Protein AF-A0A438HH65-F1 (afdb_monomer_lite)

Secondary structure (DSSP, 8-state):
-PPP--HHIIIIISHHHHHHHHHHHHHTT------SSHHHHHHS---TT-SSHHHHHHHHHHHHHHHHHHHHHHHHHHHT-----HHHHHHHHHHHHHHHHHTSGGGTT--HHHHHH-HHHHHH-----

Structure (mmCIF, N/CA/C/O backbone):
data_AF-A0A438HH65-F1
#
_entry.id   AF-A0A438HH65-F1
#
loop_
_atom_site.group_PDB
_atom_site.id
_atom_site.type_symbol
_atom_site.label_atom_id
_atom_site.label_alt_id
_atom_site.label_comp_id
_atom_site.label_asym_id
_atom_site.label_entity_id
_atom_site.label_seq_id
_atom_site.pdbx_PDB_ins_code
_atom_site.Cartn_x
_atom_site.Cartn_y
_atom_site.Cartn_z
_atom_site.occupancy
_atom_site.B_iso_or_equiv
_atom_site.auth_seq_id
_atom_site.auth_comp_id
_atom_site.auth_asym_id
_atom_site.auth_atom_id
_atom_site.pdbx_PDB_model_num
ATOM 1 N N . MET A 1 1 ? -20.756 -13.874 22.855 1.00 38.16 1 MET A N 1
ATOM 2 C CA . MET A 1 1 ? -19.358 -13.941 22.374 1.00 38.16 1 MET A CA 1
ATOM 3 C C . MET A 1 1 ? -19.211 -12.900 21.279 1.00 38.16 1 MET A C 1
ATOM 5 O O . MET A 1 1 ? -19.951 -12.980 20.308 1.00 38.16 1 MET A O 1
ATOM 9 N N . LYS A 1 2 ? -18.360 -11.878 21.451 1.00 47.00 2 LYS A N 1
ATOM 10 C CA . LYS A 1 2 ? -18.028 -10.975 20.337 1.00 47.00 2 LYS A CA 1
ATOM 11 C C . LYS A 1 2 ? -17.388 -11.853 19.259 1.00 47.00 2 LYS A C 1
ATOM 13 O O . LYS A 1 2 ? -16.452 -12.578 19.588 1.00 47.00 2 LYS A O 1
ATOM 18 N N . GLN A 1 3 ? -17.942 -11.884 18.047 1.00 55.44 3 GLN A N 1
ATOM 19 C CA . GLN A 1 3 ? -17.317 -12.605 16.937 1.00 55.44 3 GLN A CA 1
ATOM 20 C C . GLN A 1 3 ? -15.872 -12.113 16.834 1.00 55.44 3 GLN A C 1
ATOM 22 O O . GLN A 1 3 ? -15.637 -10.907 16.764 1.00 55.44 3 GLN A O 1
ATOM 27 N N . GLY A 1 4 ? -14.920 -13.038 16.955 1.00 62.72 4 GLY A N 1
ATOM 28 C CA . GLY A 1 4 ? -13.506 -12.710 16.869 1.00 62.72 4 GLY A CA 1
ATOM 29 C C . GLY A 1 4 ? -13.231 -12.092 15.507 1.00 62.72 4 GLY A C 1
ATOM 30 O O . GLY A 1 4 ? -13.592 -12.666 14.482 1.00 62.72 4 GLY A O 1
ATOM 31 N N . GLU A 1 5 ? -12.630 -10.910 15.503 1.00 79.38 5 GLU A N 1
ATOM 32 C CA . GLU A 1 5 ? -12.118 -10.287 14.290 1.00 79.38 5 GLU A CA 1
ATOM 33 C C . GLU A 1 5 ? -11.090 -11.241 13.660 1.00 79.38 5 GLU A C 1
ATOM 35 O O . GLU A 1 5 ? -10.062 -11.540 14.267 1.00 79.38 5 GLU A O 1
ATOM 40 N N . SER A 1 6 ? -11.392 -11.793 12.481 1.00 91.12 6 SER A N 1
ATOM 41 C CA . SER A 1 6 ? -10.460 -12.670 11.768 1.00 91.12 6 SER A CA 1
ATOM 42 C C . SER A 1 6 ? -9.389 -11.846 11.054 1.00 91.12 6 SER A C 1
ATOM 44 O O . SER A 1 6 ? -9.611 -10.680 10.725 1.00 91.12 6 SER A O 1
ATOM 46 N N . ALA A 1 7 ? -8.237 -12.458 10.758 1.00 92.12 7 ALA A N 1
ATOM 47 C CA . ALA A 1 7 ? -7.190 -11.810 9.965 1.00 92.12 7 ALA A CA 1
ATOM 48 C C . ALA A 1 7 ? -7.721 -11.347 8.595 1.00 92.12 7 ALA A C 1
ATOM 50 O O . ALA A 1 7 ? -7.429 -10.233 8.168 1.00 92.12 7 ALA A O 1
ATOM 51 N N . ASP A 1 8 ? -8.559 -12.160 7.947 1.00 94.62 8 ASP A N 1
ATOM 52 C CA . ASP A 1 8 ? -9.190 -11.804 6.673 1.00 94.62 8 ASP A CA 1
ATOM 53 C C . ASP A 1 8 ? -10.111 -10.590 6.821 1.00 94.62 8 ASP A C 1
ATOM 55 O O . ASP A 1 8 ? -10.085 -9.682 5.992 1.00 94.62 8 ASP A O 1
ATOM 59 N N . HIS A 1 9 ? -10.906 -10.522 7.894 1.00 92.50 9 HIS A N 1
ATOM 60 C CA . HIS A 1 9 ? -11.729 -9.343 8.133 1.00 92.50 9 HIS A CA 1
ATOM 61 C C . HIS A 1 9 ? -10.864 -8.106 8.379 1.00 92.50 9 HIS A C 1
ATOM 63 O O . HIS A 1 9 ? -11.035 -7.100 7.701 1.00 92.50 9 HIS A O 1
ATOM 69 N N . LEU A 1 10 ? -9.896 -8.188 9.290 1.00 93.19 10 LEU A N 1
ATOM 70 C CA . LEU A 1 10 ? -9.053 -7.054 9.661 1.00 93.19 10 LEU A CA 1
ATOM 71 C C . LEU A 1 10 ? -8.271 -6.487 8.468 1.00 93.19 10 LEU A C 1
ATOM 73 O O . LEU A 1 10 ? -8.259 -5.275 8.255 1.00 93.19 10 LE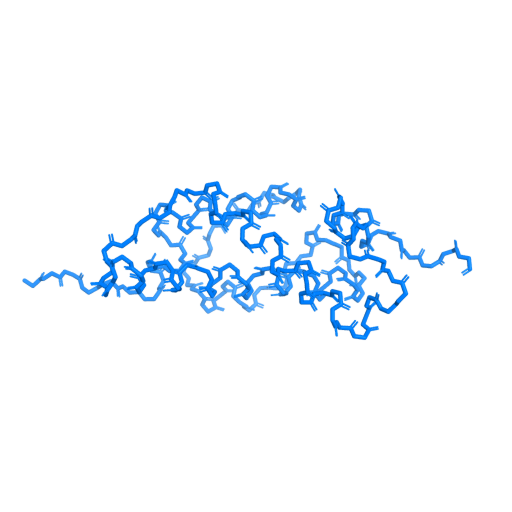U A O 1
ATOM 77 N N . PHE A 1 11 ? -7.610 -7.354 7.700 1.00 95.25 11 PHE A N 1
ATOM 78 C CA . PHE A 1 11 ? -6.665 -6.932 6.666 1.00 95.25 11 PHE A CA 1
ATOM 79 C C . PHE A 1 11 ? -7.272 -6.778 5.278 1.00 95.25 11 PHE A C 1
ATOM 81 O O . PHE A 1 11 ? -6.620 -6.177 4.426 1.00 95.25 11 PHE A O 1
ATOM 88 N N . LEU A 1 12 ? -8.471 -7.308 5.029 1.00 94.31 12 LEU A N 1
ATOM 89 C CA . LEU A 1 12 ? -9.046 -7.341 3.685 1.00 94.31 12 LEU A CA 1
ATOM 90 C C . LEU A 1 12 ? -10.484 -6.824 3.633 1.00 94.31 12 LEU A C 1
ATOM 92 O O . LEU A 1 12 ? -10.777 -5.957 2.814 1.00 94.31 12 LEU A O 1
ATOM 96 N N . HIS A 1 13 ? -11.363 -7.323 4.508 1.00 93.00 13 HIS A N 1
ATOM 97 C CA . HIS A 1 13 ? -12.810 -7.089 4.378 1.00 93.00 13 HIS A CA 1
ATOM 98 C C . HIS A 1 13 ? -13.367 -5.959 5.249 1.00 93.00 13 HIS A C 1
ATOM 100 O O . HIS A 1 13 ? -14.510 -5.548 5.048 1.00 93.00 13 HIS A O 1
ATOM 106 N N . CYS A 1 14 ? -12.612 -5.436 6.219 1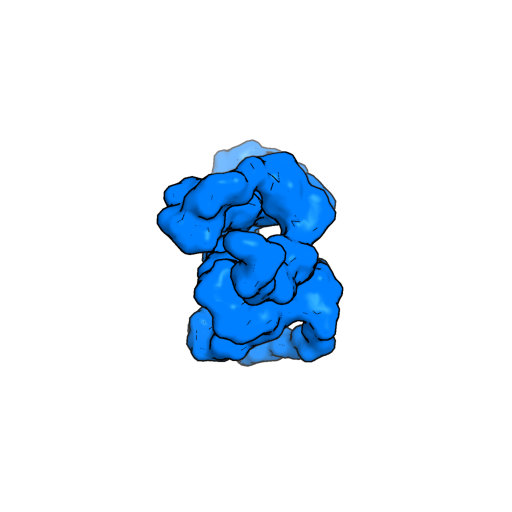.00 92.38 14 CYS A N 1
ATOM 107 C CA . CYS A 1 14 ? -13.061 -4.285 6.996 1.00 92.38 14 CYS A CA 1
ATOM 108 C C . CYS A 1 14 ? -13.121 -3.049 6.089 1.00 92.38 14 CYS A C 1
ATOM 110 O O . CYS A 1 14 ? -12.286 -2.879 5.201 1.00 92.38 14 CYS A O 1
ATOM 112 N N . SER A 1 15 ? -14.093 -2.162 6.316 1.00 93.00 15 SER A N 1
ATOM 113 C CA . SER A 1 15 ? -14.363 -1.019 5.426 1.00 93.00 15 SER A CA 1
ATOM 114 C C . SER A 1 15 ? -13.131 -0.147 5.167 1.00 93.00 15 SER A C 1
ATOM 116 O O . SER A 1 15 ? -12.899 0.292 4.042 1.00 93.00 15 SER A O 1
ATOM 118 N N . MET A 1 16 ? -12.307 0.059 6.196 1.00 93.56 16 MET A N 1
ATOM 119 C CA . MET A 1 16 ? -11.064 0.818 6.103 1.00 93.56 16 MET A CA 1
ATOM 120 C C . MET A 1 16 ? -10.012 0.106 5.244 1.00 93.56 16 MET A C 1
ATOM 122 O O . MET A 1 16 ? -9.460 0.724 4.337 1.00 93.56 16 MET A O 1
ATOM 126 N N . ALA A 1 17 ? -9.733 -1.176 5.501 1.00 95.62 17 ALA A N 1
ATOM 127 C CA . ALA A 1 17 ? -8.748 -1.931 4.727 1.00 95.62 17 ALA A CA 1
ATOM 128 C C . ALA A 1 17 ? -9.197 -2.092 3.271 1.00 95.62 17 ALA A C 1
ATOM 130 O O . ALA A 1 17 ? -8.413 -1.838 2.358 1.00 95.62 17 ALA A O 1
ATOM 131 N N . LEU A 1 18 ? -10.470 -2.427 3.056 1.00 96.06 18 LEU A N 1
ATOM 132 C CA . LEU A 1 18 ? -11.061 -2.584 1.732 1.00 96.06 18 LEU A CA 1
ATOM 133 C C . LEU A 1 18 ? -10.930 -1.298 0.902 1.00 96.06 18 LEU A C 1
ATOM 135 O O . LEU A 1 18 ? -10.490 -1.345 -0.246 1.00 96.06 18 LEU A O 1
ATOM 139 N N . GLY A 1 19 ? -11.232 -0.137 1.495 1.00 96.81 19 GLY A N 1
ATOM 140 C CA . GLY A 1 19 ? -11.069 1.160 0.834 1.00 96.81 19 GLY A CA 1
ATOM 141 C C . GLY A 1 19 ? -9.615 1.473 0.462 1.00 96.81 19 GLY A C 1
ATOM 142 O O . GLY A 1 19 ? -9.350 1.966 -0.635 1.00 96.81 19 GLY A O 1
ATOM 143 N N . LEU A 1 20 ? -8.658 1.143 1.337 1.00 97.75 20 LEU A N 1
ATOM 144 C CA . LEU A 1 20 ? -7.227 1.323 1.059 1.00 97.75 20 LEU A CA 1
ATOM 145 C C . LEU A 1 20 ? -6.745 0.404 -0.071 1.00 97.75 20 LEU A C 1
ATOM 147 O O . LEU A 1 20 ? -5.968 0.843 -0.921 1.00 97.75 20 LEU A O 1
ATOM 151 N N . TRP A 1 21 ? -7.222 -0.843 -0.115 1.00 97.44 21 TRP A N 1
ATOM 152 C CA . TRP A 1 21 ? -6.913 -1.763 -1.207 1.00 97.44 21 TRP A CA 1
ATOM 153 C C . TRP A 1 21 ? -7.477 -1.269 -2.535 1.00 97.44 21 TRP A C 1
ATOM 155 O O . TRP A 1 21 ? -6.725 -1.164 -3.501 1.00 97.44 21 TRP A O 1
ATOM 165 N N . HIS A 1 22 ? -8.755 -0.880 -2.583 1.00 96.88 22 HIS A N 1
ATOM 166 C CA . HIS A 1 22 ? -9.333 -0.300 -3.796 1.00 96.88 22 HIS A CA 1
ATOM 167 C C . HIS A 1 22 ? -8.533 0.908 -4.279 1.00 96.88 22 HIS A C 1
ATOM 169 O O . HIS A 1 22 ? -8.219 0.985 -5.464 1.00 96.88 22 HIS A O 1
ATOM 175 N N . ARG A 1 23 ? -8.125 1.803 -3.373 1.00 96.50 23 ARG A N 1
ATOM 176 C CA . ARG A 1 23 ? -7.296 2.961 -3.728 1.00 96.50 23 ARG A CA 1
ATOM 177 C C . ARG A 1 23 ? -5.937 2.552 -4.307 1.00 96.50 23 ARG A C 1
ATOM 179 O O . ARG A 1 23 ? -5.506 3.133 -5.302 1.00 96.50 23 ARG A O 1
ATOM 186 N N . LEU A 1 24 ? -5.288 1.528 -3.743 1.00 96.19 24 LEU A N 1
ATOM 187 C CA . LEU A 1 24 ? -4.032 0.988 -4.272 1.00 96.19 24 LEU A CA 1
ATOM 188 C C . LEU A 1 24 ? -4.185 0.438 -5.692 1.00 96.19 24 LEU A C 1
ATOM 190 O O . LEU A 1 24 ? -3.376 0.750 -6.564 1.00 96.19 24 LEU A O 1
ATOM 194 N N . PHE A 1 25 ? -5.214 -0.368 -5.937 1.00 95.19 25 PHE A N 1
ATOM 195 C CA . PHE A 1 25 ? -5.416 -0.970 -7.253 1.00 95.19 25 PHE A CA 1
ATOM 196 C C . PHE A 1 25 ? -5.952 0.020 -8.290 1.00 95.19 25 PHE A C 1
ATOM 198 O O . PHE A 1 25 ? -5.573 -0.078 -9.454 1.00 95.19 25 PHE A O 1
ATOM 205 N N . GLN A 1 26 ? -6.716 1.035 -7.877 1.00 94.56 26 GLN A N 1
ATOM 206 C CA . GLN A 1 26 ? -7.074 2.167 -8.736 1.00 94.56 26 GLN A CA 1
ATOM 207 C C . GLN A 1 26 ? -5.837 2.949 -9.186 1.00 94.56 26 GLN A C 1
ATOM 209 O O . GLN A 1 26 ? -5.711 3.256 -10.371 1.00 94.56 26 GLN A O 1
ATOM 214 N N . LEU A 1 27 ? -4.888 3.215 -8.277 1.00 93.12 27 LEU A N 1
ATOM 215 C CA . LEU A 1 27 ? -3.601 3.820 -8.640 1.00 93.12 27 LEU A CA 1
ATOM 216 C C . LEU A 1 27 ? -2.847 2.953 -9.660 1.00 93.12 27 LEU A C 1
ATOM 218 O O . LEU A 1 27 ? -2.230 3.470 -10.586 1.00 93.12 27 LEU A O 1
ATOM 222 N N . ALA A 1 28 ? -2.938 1.633 -9.515 1.00 91.56 28 ALA A N 1
ATOM 223 C CA . ALA A 1 28 ? -2.351 0.670 -10.436 1.00 91.56 28 ALA A CA 1
ATOM 224 C C . ALA A 1 28 ? -3.186 0.439 -11.718 1.00 91.56 28 ALA A C 1
ATOM 226 O O . ALA A 1 28 ? -2.846 -0.434 -12.513 1.00 91.56 28 ALA A O 1
ATOM 227 N N . LYS A 1 29 ? -4.275 1.199 -11.925 1.00 91.50 29 LYS A N 1
ATOM 228 C CA . LYS A 1 29 ? -5.219 1.068 -13.053 1.00 91.50 29 LYS A CA 1
ATOM 229 C C . LYS A 1 29 ? -5.772 -0.355 -13.225 1.00 91.50 29 LYS A C 1
ATOM 231 O O . LYS A 1 29 ? -5.928 -0.834 -14.346 1.00 91.50 29 LYS A O 1
ATOM 236 N N . MET A 1 30 ? -6.048 -1.034 -12.114 1.00 91.88 30 MET A N 1
ATOM 237 C CA . MET A 1 30 ? -6.605 -2.385 -12.084 1.00 91.88 30 MET A CA 1
ATOM 238 C C . MET A 1 30 ? -8.009 -2.397 -11.482 1.00 91.88 30 MET A C 1
ATOM 240 O O . MET A 1 30 ? -8.221 -1.891 -10.378 1.00 91.88 30 MET A O 1
ATOM 244 N N . ASP A 1 31 ? -8.929 -3.088 -12.154 1.00 91.12 31 ASP A N 1
ATOM 245 C CA . ASP A 1 31 ? -10.210 -3.479 -11.572 1.00 91.12 31 ASP A CA 1
ATOM 246 C C . ASP A 1 31 ? -9.976 -4.626 -10.587 1.00 91.12 31 ASP A C 1
ATOM 248 O O . ASP A 1 31 ? -9.805 -5.788 -10.963 1.00 91.12 31 ASP A O 1
ATOM 252 N N . TRP A 1 32 ? -9.885 -4.281 -9.305 1.00 94.88 32 TRP A N 1
ATOM 253 C CA . TRP A 1 32 ? -9.595 -5.239 -8.247 1.00 94.88 32 TRP A CA 1
ATOM 254 C C . TRP A 1 32 ? -10.852 -5.679 -7.507 1.00 94.88 32 TRP A C 1
ATOM 256 O O . TRP A 1 32 ? -11.669 -4.860 -7.079 1.00 94.88 32 TRP A O 1
ATOM 266 N N . VAL A 1 33 ? -10.950 -6.993 -7.311 1.00 93.62 33 VAL A N 1
ATOM 267 C CA . VAL A 1 33 ? -11.973 -7.654 -6.505 1.00 93.62 33 VAL A CA 1
ATOM 268 C C . VAL A 1 33 ? -11.274 -8.323 -5.320 1.00 93.62 33 VAL A C 1
ATOM 270 O O . VAL A 1 33 ? -10.309 -9.061 -5.542 1.00 93.62 33 VAL A O 1
ATOM 273 N N . PRO A 1 34 ? -11.730 -8.097 -4.074 1.00 93.50 34 PRO A N 1
ATOM 274 C CA . PRO A 1 34 ? -11.121 -8.713 -2.904 1.00 93.50 34 PRO A CA 1
ATOM 275 C C . PRO A 1 34 ? -11.208 -10.244 -2.981 1.00 93.50 34 PRO A C 1
ATOM 277 O O . PRO A 1 34 ? -12.306 -10.785 -3.147 1.00 93.50 34 PRO A O 1
ATOM 280 N N . PRO A 1 35 ? -10.081 -10.968 -2.844 1.00 94.44 35 PRO A N 1
ATOM 281 C CA . PRO A 1 35 ? -10.110 -12.418 -2.718 1.00 94.44 35 PRO A CA 1
ATOM 282 C C . PRO A 1 35 ? -10.707 -12.835 -1.368 1.00 94.44 35 PRO A C 1
ATOM 284 O O . PRO A 1 35 ? -10.998 -12.013 -0.499 1.00 94.44 35 PRO A O 1
ATOM 287 N N . ARG A 1 36 ? -10.900 -14.141 -1.167 1.00 92.06 36 ARG A N 1
ATOM 288 C CA . ARG A 1 36 ? -11.528 -14.649 0.058 1.00 92.06 36 ARG A CA 1
ATOM 289 C C . ARG A 1 36 ? -10.651 -14.436 1.293 1.00 92.06 36 ARG A C 1
ATOM 291 O O . ARG A 1 36 ? -11.185 -14.062 2.337 1.00 92.06 36 ARG A O 1
ATOM 298 N N . SER A 1 37 ? -9.345 -14.673 1.171 1.00 94.81 37 SER A N 1
ATOM 299 C CA . SER A 1 37 ? -8.403 -14.603 2.288 1.00 94.81 37 SER A CA 1
ATOM 300 C C . SER A 1 37 ? -7.236 -13.650 2.034 1.00 94.81 37 SER A C 1
ATOM 302 O O . SER A 1 37 ? -6.844 -13.396 0.890 1.00 94.81 37 SER A O 1
ATOM 304 N N . ILE A 1 38 ? -6.621 -13.164 3.116 1.00 93.81 38 ILE A N 1
ATOM 305 C CA . ILE A 1 38 ? -5.376 -12.388 3.037 1.00 93.81 38 ILE A CA 1
ATOM 306 C C . ILE A 1 38 ? -4.209 -13.243 2.512 1.00 93.81 38 ILE A C 1
ATOM 308 O O . ILE A 1 38 ? -3.282 -12.725 1.895 1.00 93.81 38 ILE A O 1
ATOM 312 N N . SER A 1 39 ? -4.267 -14.564 2.700 1.00 93.44 39 SER A N 1
ATOM 313 C CA . SER A 1 39 ? -3.281 -15.493 2.140 1.00 93.44 39 SER A CA 1
ATOM 314 C C . SER A 1 39 ? -3.352 -15.536 0.612 1.00 93.44 39 SER A C 1
ATOM 316 O O . SER A 1 39 ? -2.321 -15.430 -0.057 1.00 93.44 39 SER A O 1
ATOM 318 N N . ASP A 1 40 ? -4.561 -15.633 0.051 1.00 94.75 40 ASP A N 1
ATOM 319 C CA . ASP A 1 40 ? -4.779 -15.566 -1.400 1.00 94.75 40 ASP A CA 1
ATOM 320 C C . ASP A 1 40 ? -4.315 -14.212 -1.937 1.00 94.75 40 ASP A C 1
ATOM 322 O O . ASP A 1 40 ? -3.599 -14.143 -2.935 1.00 94.75 40 ASP A O 1
ATOM 326 N N . MET A 1 41 ? -4.645 -13.137 -1.213 1.00 93.81 41 MET A N 1
ATOM 327 C CA . MET A 1 41 ? -4.214 -11.782 -1.543 1.00 93.81 41 MET A CA 1
ATOM 328 C C . MET A 1 41 ? -2.694 -11.669 -1.700 1.00 93.81 41 MET A C 1
ATOM 330 O O . MET A 1 41 ? -2.223 -11.029 -2.632 1.00 93.81 41 MET A O 1
ATOM 334 N N . MET A 1 42 ? -1.918 -12.302 -0.822 1.00 91.75 42 MET A N 1
ATOM 335 C CA . MET A 1 42 ? -0.453 -12.257 -0.888 1.00 91.75 42 MET A CA 1
ATOM 336 C C . MET A 1 42 ? 0.148 -13.226 -1.912 1.00 91.75 42 MET A C 1
ATOM 338 O O . MET A 1 42 ? 1.285 -13.032 -2.339 1.00 91.75 42 MET A O 1
ATOM 342 N N . SER A 1 43 ? -0.599 -14.258 -2.303 1.00 91.12 43 SER A N 1
ATOM 343 C CA . SER A 1 43 ? -0.144 -15.286 -3.245 1.00 91.12 43 SER A CA 1
ATOM 344 C C . SER A 1 43 ? -0.394 -14.899 -4.705 1.00 91.12 43 SER A C 1
ATOM 346 O O . SER A 1 43 ? 0.322 -15.350 -5.601 1.00 91.12 43 SER A O 1
ATOM 348 N N . ILE A 1 44 ? -1.401 -14.061 -4.964 1.00 91.75 44 ILE A N 1
ATOM 349 C CA . ILE A 1 44 ? -1.709 -13.578 -6.310 1.00 91.75 44 ILE A CA 1
ATOM 350 C C . ILE A 1 44 ? -0.606 -12.627 -6.784 1.00 91.75 44 ILE A C 1
ATOM 352 O O . ILE A 1 44 ? -0.287 -11.619 -6.153 1.00 91.75 44 ILE A O 1
ATOM 356 N N . ASN A 1 45 ? -0.051 -12.920 -7.959 1.00 88.69 45 ASN A N 1
ATOM 357 C CA . ASN A 1 45 ? 0.932 -12.058 -8.600 1.00 88.69 45 ASN A CA 1
ATOM 358 C C . ASN A 1 45 ? 0.242 -10.906 -9.346 1.00 88.69 45 ASN A C 1
ATOM 360 O O . ASN A 1 45 ? 0.031 -10.970 -10.561 1.00 88.69 45 ASN A O 1
ATOM 364 N N . TYR A 1 46 ? -0.128 -9.860 -8.610 1.00 89.50 46 TYR A N 1
ATOM 365 C CA . TYR A 1 46 ? -0.675 -8.638 -9.193 1.00 89.50 46 TYR A CA 1
ATOM 366 C C . TYR A 1 46 ? 0.382 -7.896 -10.018 1.00 89.50 46 TYR A C 1
ATOM 368 O O . TYR A 1 46 ? 1.509 -7.687 -9.576 1.00 89.50 46 TYR A O 1
ATOM 376 N N . LYS A 1 47 ? 0.003 -7.462 -11.221 1.00 85.44 47 LYS A N 1
ATOM 377 C CA . LYS A 1 47 ? 0.902 -6.821 -12.197 1.00 85.44 47 LYS A CA 1
ATOM 378 C C . LYS A 1 47 ? 0.501 -5.379 -12.509 1.00 85.44 47 LYS A C 1
ATOM 380 O O . LYS A 1 47 ? 0.730 -4.901 -13.616 1.00 85.44 47 LYS A O 1
ATOM 385 N N . GLY A 1 48 ? -0.105 -4.692 -11.543 1.00 86.31 48 GLY A N 1
ATOM 386 C CA . GLY A 1 48 ? -0.663 -3.351 -11.740 1.00 86.31 48 GLY A CA 1
ATOM 387 C C . GLY A 1 48 ? 0.381 -2.291 -12.079 1.00 86.31 48 GLY A C 1
ATOM 388 O O . GLY A 1 48 ? 0.139 -1.420 -12.904 1.00 86.31 48 GLY A O 1
ATOM 389 N N . PHE A 1 49 ? 1.596 -2.430 -11.547 1.00 89.50 49 PHE A N 1
ATOM 390 C CA . PHE A 1 49 ? 2.739 -1.589 -11.918 1.00 89.50 49 PHE A CA 1
ATOM 391 C C . PHE A 1 49 ? 3.608 -2.211 -13.029 1.00 89.50 49 PHE A C 1
ATOM 393 O O . PHE A 1 49 ? 4.775 -1.866 -13.184 1.00 89.50 49 PHE A O 1
ATOM 400 N N . GLY A 1 50 ? 3.062 -3.138 -13.819 1.00 88.44 50 GLY A N 1
ATOM 401 C CA . GLY A 1 50 ? 3.758 -3.788 -14.931 1.00 88.44 50 GLY A CA 1
ATOM 402 C C . GLY A 1 50 ? 4.630 -4.986 -14.534 1.00 88.44 50 GLY A C 1
ATOM 403 O O . GLY A 1 50 ? 4.715 -5.390 -13.377 1.00 88.44 50 GLY A O 1
ATOM 404 N N . ASN A 1 51 ? 5.280 -5.584 -15.538 1.00 89.12 51 ASN A N 1
ATOM 405 C CA . ASN A 1 51 ? 6.085 -6.809 -15.397 1.00 89.12 51 ASN A CA 1
ATOM 406 C C . ASN A 1 51 ? 7.574 -6.548 -15.107 1.00 89.12 51 ASN A C 1
ATOM 408 O O . ASN A 1 51 ? 8.353 -7.496 -14.996 1.00 89.12 51 ASN A O 1
ATOM 412 N N . SER A 1 52 ? 8.001 -5.283 -15.042 1.00 90.81 52 SER A N 1
ATOM 413 C CA . SER A 1 52 ? 9.398 -4.949 -14.768 1.00 90.81 52 SER A CA 1
ATOM 414 C C . SER A 1 52 ? 9.776 -5.358 -13.340 1.00 90.81 52 SER A C 1
ATOM 416 O O . SER A 1 52 ? 8.930 -5.399 -12.446 1.00 90.81 52 SER A O 1
ATOM 418 N N . LYS A 1 53 ? 11.067 -5.627 -13.086 1.00 90.50 53 LYS A N 1
ATOM 419 C CA . LYS A 1 53 ? 11.551 -5.924 -11.720 1.00 90.50 53 LYS A CA 1
ATOM 420 C C . LYS A 1 53 ? 11.151 -4.821 -10.731 1.00 90.50 53 LYS A C 1
ATOM 422 O O . LYS A 1 53 ? 10.788 -5.119 -9.599 1.00 90.50 53 LYS A O 1
ATOM 427 N N . ARG A 1 54 ? 11.181 -3.559 -11.180 1.00 91.19 54 ARG A N 1
ATOM 428 C CA . ARG A 1 54 ? 10.719 -2.387 -10.420 1.00 91.19 54 ARG A CA 1
ATOM 429 C C . ARG A 1 54 ? 9.226 -2.467 -10.111 1.00 91.19 54 ARG A C 1
ATOM 431 O O . ARG A 1 54 ? 8.867 -2.349 -8.946 1.00 91.19 54 ARG A O 1
ATOM 438 N N . GLY A 1 55 ? 8.393 -2.739 -11.117 1.00 91.94 55 GLY A N 1
ATOM 439 C CA . GLY A 1 55 ? 6.944 -2.889 -10.958 1.00 91.94 55 GLY A CA 1
ATOM 440 C C . GLY A 1 55 ? 6.560 -3.970 -9.955 1.00 91.94 55 GLY A C 1
ATOM 441 O O . GLY A 1 55 ? 5.788 -3.714 -9.033 1.00 91.94 55 GLY A O 1
ATOM 442 N N . VAL A 1 56 ? 7.171 -5.152 -10.071 1.00 90.81 56 VAL A N 1
ATOM 443 C CA . VAL A 1 56 ? 6.921 -6.276 -9.154 1.00 90.81 56 VAL A CA 1
ATOM 444 C C . VAL A 1 56 ? 7.318 -5.920 -7.718 1.00 90.81 56 VAL A C 1
ATOM 446 O O . VAL A 1 56 ? 6.535 -6.130 -6.792 1.00 90.81 56 VAL A O 1
ATOM 449 N N . VAL A 1 57 ? 8.505 -5.338 -7.520 1.00 91.38 57 VAL A N 1
ATOM 450 C CA . VAL A 1 57 ? 8.980 -4.943 -6.183 1.00 91.38 57 VAL A CA 1
ATOM 451 C C . VAL A 1 57 ? 8.119 -3.833 -5.585 1.00 91.38 57 VAL A C 1
ATOM 453 O O . VAL A 1 57 ? 7.826 -3.868 -4.390 1.00 91.38 57 VAL A O 1
ATOM 456 N N . LEU A 1 58 ? 7.686 -2.860 -6.389 1.00 93.31 58 LEU A N 1
ATOM 457 C CA . LEU A 1 58 ? 6.820 -1.782 -5.919 1.00 93.31 58 LEU A CA 1
ATOM 458 C C . LEU A 1 58 ? 5.443 -2.307 -5.508 1.00 93.31 58 LEU A C 1
ATOM 460 O O . LEU A 1 58 ? 4.983 -1.975 -4.417 1.00 93.31 58 LEU A O 1
ATOM 464 N N . GLN A 1 59 ? 4.831 -3.176 -6.320 1.00 93.38 59 GLN A N 1
ATOM 465 C CA . GLN A 1 59 ? 3.562 -3.826 -5.985 1.00 93.38 59 GLN A CA 1
ATOM 466 C C . GLN A 1 59 ? 3.666 -4.578 -4.652 1.00 93.38 59 GLN A C 1
ATOM 468 O O . GLN A 1 59 ? 2.851 -4.361 -3.757 1.00 93.38 59 GLN A O 1
ATOM 473 N N . GLN A 1 60 ? 4.688 -5.423 -4.489 1.00 91.94 60 GLN A N 1
ATOM 474 C CA . GLN A 1 60 ? 4.893 -6.194 -3.258 1.00 91.94 60 GLN A CA 1
ATOM 475 C C . GLN A 1 60 ? 5.108 -5.286 -2.043 1.00 91.94 60 GLN A C 1
ATOM 477 O O . GLN A 1 60 ? 4.484 -5.486 -0.997 1.00 91.94 60 GLN A O 1
ATOM 482 N N . ASN A 1 61 ? 5.949 -4.257 -2.184 1.00 92.56 61 ASN A N 1
ATOM 483 C CA . ASN A 1 61 ? 6.187 -3.287 -1.120 1.00 92.56 61 ASN A CA 1
ATOM 484 C C . ASN A 1 61 ? 4.908 -2.543 -0.736 1.00 92.56 61 ASN A C 1
ATOM 486 O O . ASN A 1 61 ? 4.658 -2.368 0.456 1.00 92.56 61 ASN A O 1
ATOM 490 N N . ALA A 1 62 ? 4.091 -2.135 -1.706 1.00 94.94 62 ALA A N 1
ATOM 491 C CA . ALA A 1 62 ? 2.823 -1.470 -1.446 1.00 94.94 62 ALA A CA 1
ATOM 492 C C . ALA A 1 62 ? 1.842 -2.381 -0.691 1.00 94.94 62 ALA A C 1
ATOM 494 O O . ALA A 1 62 ? 1.301 -1.962 0.333 1.00 94.94 62 ALA A O 1
ATOM 495 N N . CYS A 1 63 ? 1.682 -3.641 -1.116 1.00 94.94 63 CYS A N 1
ATOM 496 C CA . CYS A 1 63 ? 0.816 -4.612 -0.437 1.00 94.94 63 CYS A CA 1
ATOM 497 C C . CYS A 1 63 ? 1.256 -4.866 1.017 1.00 94.94 63 CYS A C 1
ATOM 499 O O . CYS A 1 63 ? 0.448 -4.760 1.939 1.00 94.94 63 CYS A O 1
ATOM 501 N N . ILE A 1 64 ? 2.548 -5.135 1.244 1.00 94.19 64 ILE A N 1
ATOM 502 C CA . ILE A 1 64 ? 3.097 -5.372 2.592 1.00 94.19 64 ILE A CA 1
ATOM 503 C C . ILE A 1 64 ? 2.956 -4.120 3.469 1.00 94.19 64 ILE A C 1
ATOM 505 O O . ILE A 1 64 ? 2.638 -4.214 4.657 1.00 94.19 64 ILE A O 1
ATOM 509 N N . THR A 1 65 ? 3.182 -2.939 2.892 1.00 96.69 65 THR A N 1
ATOM 510 C CA . THR A 1 65 ? 3.082 -1.666 3.615 1.00 96.69 65 THR A CA 1
ATOM 511 C C . THR A 1 65 ? 1.645 -1.377 4.030 1.00 96.69 65 THR A C 1
ATOM 513 O O . THR A 1 65 ? 1.424 -0.947 5.161 1.00 96.69 65 THR A O 1
ATOM 516 N N . LEU A 1 66 ? 0.666 -1.653 3.166 1.00 97.38 66 LEU A N 1
ATOM 517 C CA . LEU A 1 66 ? -0.751 -1.509 3.489 1.00 97.38 66 LEU A CA 1
ATOM 518 C C . LEU A 1 66 ? -1.137 -2.395 4.678 1.00 97.38 66 LEU A C 1
ATOM 520 O O . LEU A 1 66 ? -1.678 -1.881 5.657 1.00 97.38 66 LEU A O 1
ATOM 524 N N . ILE A 1 67 ? -0.777 -3.683 4.651 1.00 96.44 67 ILE A N 1
ATOM 525 C CA . ILE A 1 67 ? -1.033 -4.614 5.766 1.00 96.44 67 ILE A CA 1
ATOM 526 C C . ILE A 1 67 ? -0.408 -4.091 7.064 1.00 96.44 67 ILE A C 1
ATOM 528 O O . ILE A 1 67 ? -1.063 -4.049 8.107 1.00 96.44 67 ILE A O 1
ATOM 532 N N . TRP A 1 68 ? 0.847 -3.639 6.997 1.00 96.75 68 TRP A N 1
ATOM 533 C CA . TRP A 1 68 ? 1.548 -3.089 8.154 1.00 96.75 68 TRP A CA 1
ATOM 534 C C . TRP A 1 68 ? 0.871 -1.836 8.721 1.00 96.75 68 TRP A C 1
ATOM 536 O O . TRP A 1 68 ? 0.725 -1.710 9.938 1.00 96.75 68 TRP A O 1
ATOM 546 N N . VAL A 1 69 ? 0.443 -0.907 7.862 1.00 97.38 69 VAL A N 1
ATOM 547 C CA . VAL A 1 69 ? -0.232 0.326 8.289 1.00 97.38 69 VAL A CA 1
ATOM 548 C C . VAL A 1 69 ? -1.596 0.022 8.904 1.00 97.38 69 VAL A C 1
ATOM 550 O O . VAL A 1 69 ? -1.915 0.602 9.943 1.00 97.38 69 VAL A O 1
ATOM 553 N N . VAL A 1 70 ? -2.364 -0.909 8.330 1.00 96.06 70 VAL A N 1
ATOM 554 C CA . VAL A 1 70 ? -3.647 -1.361 8.895 1.00 96.06 70 VAL A CA 1
ATOM 555 C C . VAL A 1 70 ? -3.441 -1.999 10.270 1.00 96.06 70 VAL A C 1
ATOM 557 O O . VAL A 1 70 ? -4.133 -1.632 11.220 1.00 96.06 70 VAL A O 1
ATOM 560 N N . TRP A 1 71 ? -2.445 -2.881 10.415 1.00 95.31 71 TRP A N 1
ATOM 561 C CA . TRP A 1 71 ? -2.086 -3.476 11.708 1.00 95.31 71 TRP A CA 1
ATOM 562 C C . TRP A 1 71 ? -1.734 -2.412 12.755 1.00 95.31 71 TRP A C 1
ATOM 564 O O . TRP A 1 71 ? -2.271 -2.400 13.865 1.00 95.31 71 TRP A O 1
ATOM 574 N N . ARG A 1 72 ? -0.846 -1.481 12.386 1.00 95.94 72 ARG A N 1
ATOM 575 C CA . ARG A 1 72 ? -0.413 -0.367 13.241 1.00 95.94 72 ARG A CA 1
ATOM 576 C C . ARG A 1 72 ? -1.584 0.503 13.675 1.00 95.94 72 ARG A C 1
ATOM 578 O O . ARG A 1 72 ? -1.656 0.868 14.843 1.00 95.94 72 ARG A O 1
ATOM 585 N N . GLU A 1 73 ? -2.479 0.832 12.751 1.00 95.25 73 GLU A N 1
ATOM 586 C CA . GLU A 1 73 ? -3.667 1.628 13.042 1.00 95.25 73 GLU A CA 1
ATOM 587 C C . GLU A 1 73 ? -4.612 0.903 14.001 1.00 95.25 73 GLU A C 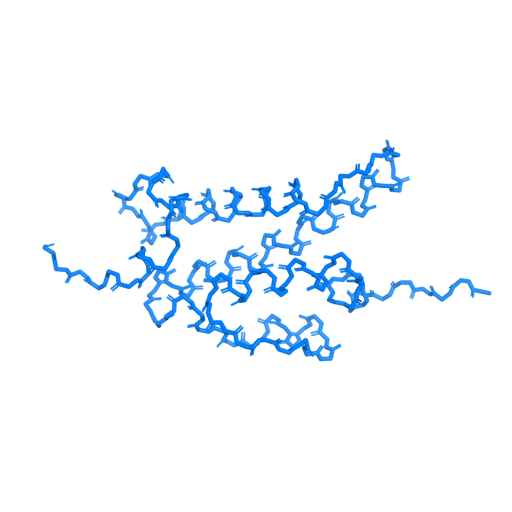1
ATOM 589 O O . GLU A 1 73 ? -5.092 1.505 14.960 1.00 95.25 73 GLU A O 1
ATOM 594 N N . ARG A 1 74 ? -4.845 -0.398 13.792 1.00 92.75 74 ARG A N 1
ATOM 595 C CA . ARG A 1 74 ? -5.699 -1.190 14.682 1.00 92.75 74 ARG A CA 1
ATOM 596 C C . ARG A 1 74 ? -5.154 -1.218 16.107 1.00 92.75 74 ARG A C 1
ATOM 598 O O . ARG A 1 74 ? -5.918 -0.999 17.044 1.00 92.75 74 ARG A O 1
ATOM 605 N N . ASN A 1 75 ? -3.847 -1.426 16.256 1.00 93.69 75 ASN A N 1
ATOM 606 C CA . ASN A 1 75 ? -3.192 -1.416 17.562 1.00 93.69 75 ASN A CA 1
ATOM 607 C C . ASN A 1 75 ? -3.251 -0.033 18.218 1.00 93.69 75 ASN A C 1
ATOM 609 O O . ASN A 1 75 ? -3.591 0.055 19.393 1.00 93.69 75 ASN A O 1
ATOM 613 N N . ALA A 1 76 ? -3.005 1.047 17.473 1.00 94.44 76 ALA A N 1
ATOM 614 C CA . ALA A 1 76 ? -3.093 2.404 18.016 1.00 94.44 76 ALA A CA 1
ATOM 615 C C . ALA A 1 76 ? -4.507 2.737 18.530 1.00 94.44 76 ALA A C 1
ATOM 617 O O . ALA A 1 76 ? -4.649 3.324 19.599 1.00 94.44 76 ALA A O 1
ATOM 618 N N . ARG A 1 77 ? -5.560 2.291 17.834 1.00 92.75 77 ARG A N 1
ATOM 619 C CA . ARG A 1 77 ? -6.951 2.482 18.287 1.00 92.75 77 ARG A CA 1
ATOM 620 C C . ARG A 1 77 ? -7.285 1.719 19.567 1.00 92.75 77 ARG A C 1
ATOM 622 O O . ARG A 1 77 ? -8.143 2.160 20.317 1.00 92.75 77 ARG A O 1
ATOM 629 N N . ILE A 1 78 ? -6.655 0.567 19.796 1.00 91.06 78 ILE A N 1
ATOM 630 C CA . ILE A 1 78 ? -6.909 -0.268 20.981 1.00 91.06 78 ILE A CA 1
ATOM 631 C C . ILE A 1 78 ? -6.076 0.202 22.176 1.00 91.06 78 ILE A C 1
ATOM 633 O O . ILE A 1 78 ? -6.587 0.262 23.289 1.00 91.06 78 ILE A O 1
ATOM 637 N N . PHE A 1 79 ? -4.794 0.492 21.951 1.00 92.94 79 PHE A N 1
ATOM 638 C CA . PHE A 1 79 ? -3.819 0.695 23.024 1.00 92.94 79 PHE A CA 1
ATOM 639 C C . PHE A 1 79 ? -3.468 2.163 23.278 1.00 92.94 79 PHE A C 1
ATOM 641 O O . PHE A 1 79 ? -2.982 2.478 24.358 1.00 92.94 79 PHE A O 1
ATOM 648 N N . GLU A 1 80 ? -3.691 3.056 22.310 1.00 93.38 80 GLU A N 1
ATOM 649 C CA . GLU A 1 80 ? -3.323 4.476 22.415 1.00 93.38 80 GLU A CA 1
ATOM 650 C C . GLU A 1 80 ? -4.521 5.432 22.310 1.00 93.38 80 GLU A C 1
ATOM 652 O O . GLU A 1 80 ? -4.320 6.638 22.414 1.00 93.38 80 GLU A O 1
ATOM 657 N N . ASP A 1 81 ? -5.734 4.917 22.070 1.00 91.31 81 ASP A N 1
ATOM 658 C CA . ASP A 1 81 ? -6.961 5.697 21.823 1.00 91.31 81 ASP A CA 1
ATOM 659 C C . ASP A 1 81 ? -6.799 6.770 20.723 1.00 91.31 81 ASP A C 1
ATOM 661 O O . ASP A 1 81 ? -7.376 7.856 20.750 1.00 91.31 81 ASP A O 1
ATOM 665 N N . LYS A 1 82 ? -5.965 6.469 19.719 1.00 89.19 82 LYS A N 1
ATOM 666 C CA . LYS A 1 82 ? -5.731 7.331 18.553 1.00 89.19 82 LYS A CA 1
ATOM 667 C C . LYS A 1 82 ? -6.376 6.723 17.322 1.00 89.19 82 LYS A C 1
ATOM 669 O O . LYS A 1 82 ? -6.174 5.546 17.031 1.00 89.19 82 LYS A O 1
ATOM 674 N N . ALA A 1 83 ? -7.071 7.548 16.546 1.00 91.88 83 ALA A N 1
ATOM 675 C CA . ALA A 1 83 ? -7.643 7.155 15.266 1.00 91.88 83 ALA A CA 1
ATOM 676 C C . ALA A 1 83 ? -7.250 8.154 14.174 1.00 91.88 83 ALA A C 1
ATOM 678 O O . ALA A 1 83 ? -7.509 9.352 14.286 1.00 91.88 83 ALA A O 1
ATOM 679 N N . ARG A 1 84 ? -6.638 7.650 13.100 1.00 93.00 84 ARG A N 1
ATOM 680 C CA . ARG A 1 84 ? -6.380 8.413 11.872 1.00 93.00 84 ARG A CA 1
ATOM 681 C C . ARG A 1 84 ? -7.482 8.149 10.854 1.00 93.00 84 ARG A C 1
ATOM 683 O O . ARG A 1 84 ? -8.052 7.056 10.809 1.00 93.00 84 ARG A O 1
ATOM 690 N N . ASN A 1 85 ? -7.772 9.139 10.014 1.00 93.12 85 ASN A N 1
ATOM 691 C CA . ASN A 1 85 ? -8.686 8.954 8.890 1.00 93.12 85 ASN A CA 1
ATOM 692 C C . ASN A 1 85 ? -8.010 8.155 7.752 1.00 93.12 85 ASN A C 1
ATOM 694 O O . ASN A 1 85 ? -6.798 7.925 7.753 1.00 93.12 85 ASN A O 1
ATOM 698 N N . SER A 1 86 ? -8.800 7.733 6.765 1.00 92.00 86 SER A N 1
ATOM 699 C CA . SER A 1 86 ? -8.326 6.946 5.619 1.00 92.00 86 SER A CA 1
ATOM 700 C C . SER A 1 86 ? -7.309 7.669 4.734 1.00 92.00 86 SER A C 1
ATOM 702 O O . SER A 1 86 ? -6.479 7.009 4.113 1.00 92.00 86 SER A O 1
ATOM 704 N N . GLU A 1 87 ? -7.348 8.999 4.667 1.00 95.38 87 GLU A N 1
ATOM 705 C CA . GLU A 1 87 ? -6.420 9.800 3.862 1.00 95.38 87 GLU A CA 1
ATOM 706 C C . GLU A 1 87 ? -5.027 9.803 4.486 1.00 95.38 87 GLU A C 1
ATOM 708 O O . GLU A 1 87 ? -4.068 9.394 3.839 1.00 95.38 87 GLU A O 1
ATOM 713 N N . ASN A 1 88 ? -4.925 10.100 5.783 1.00 95.88 88 ASN A N 1
ATOM 714 C CA . ASN A 1 88 ? -3.667 10.031 6.524 1.00 95.88 88 ASN A CA 1
ATOM 715 C C . ASN A 1 88 ? -3.040 8.624 6.485 1.00 95.88 88 ASN A C 1
ATOM 717 O O . ASN A 1 88 ? -1.811 8.480 6.465 1.00 95.88 88 ASN A O 1
ATOM 721 N N . LEU A 1 89 ? -3.869 7.573 6.501 1.00 96.81 89 LEU A N 1
ATOM 722 C CA . LEU A 1 89 ? -3.400 6.194 6.343 1.00 96.81 89 LEU A CA 1
ATOM 723 C C . LEU A 1 89 ? -2.865 5.940 4.939 1.00 96.81 89 LEU A C 1
ATOM 725 O O . LEU A 1 89 ? -1.789 5.359 4.804 1.00 96.81 89 LEU A O 1
ATOM 729 N N . TRP A 1 90 ? -3.582 6.394 3.913 1.00 97.31 90 TRP A N 1
ATOM 730 C CA . TRP A 1 90 ? -3.134 6.286 2.532 1.00 97.31 90 TRP A CA 1
ATOM 731 C C . TRP A 1 90 ? -1.810 7.017 2.299 1.00 97.31 90 TRP A C 1
ATOM 733 O O . TRP A 1 90 ? -0.885 6.419 1.755 1.00 97.31 90 TRP A O 1
ATOM 743 N N . ASP A 1 91 ? -1.675 8.252 2.779 1.00 96.00 91 ASP A N 1
ATOM 744 C CA . ASP A 1 91 ? -0.440 9.030 2.641 1.00 96.00 91 ASP A CA 1
ATOM 745 C C . ASP A 1 91 ? 0.734 8.324 3.326 1.00 96.00 91 ASP A C 1
ATOM 747 O O . ASP A 1 91 ? 1.833 8.240 2.777 1.00 96.00 91 ASP A O 1
ATOM 751 N N . SER A 1 92 ? 0.483 7.722 4.496 1.00 96.44 92 SER A N 1
ATOM 752 C CA . SER A 1 92 ? 1.473 6.894 5.189 1.00 96.44 92 SER A CA 1
ATOM 753 C C . SER A 1 92 ? 1.875 5.675 4.353 1.00 96.44 92 SER A C 1
ATOM 755 O O . SER A 1 92 ? 3.060 5.356 4.274 1.00 96.44 92 SER A O 1
ATOM 757 N N . ILE A 1 93 ? 0.915 4.988 3.725 1.00 96.94 93 ILE A N 1
ATOM 758 C CA . ILE A 1 93 ? 1.180 3.821 2.871 1.00 96.94 93 ILE A CA 1
ATOM 759 C C . ILE A 1 93 ? 2.012 4.230 1.663 1.00 96.94 93 ILE A C 1
ATOM 761 O O . ILE A 1 93 ? 3.042 3.616 1.390 1.00 96.94 93 ILE A O 1
ATOM 765 N N . TYR A 1 94 ? 1.589 5.279 0.968 1.00 94.94 94 TYR A N 1
ATOM 766 C CA . TYR A 1 94 ? 2.247 5.766 -0.232 1.00 94.94 94 TYR A CA 1
ATOM 767 C C . TYR A 1 94 ? 3.678 6.235 0.068 1.00 94.94 94 TYR A C 1
ATOM 769 O O . TYR A 1 94 ? 4.632 5.849 -0.615 1.00 94.94 94 TYR A O 1
ATOM 777 N N . PHE A 1 95 ? 3.869 6.982 1.157 1.00 94.56 95 PHE A N 1
ATOM 778 C CA . PHE A 1 95 ? 5.192 7.402 1.606 1.00 94.56 95 PHE A CA 1
ATOM 779 C C . PHE A 1 95 ? 6.089 6.209 1.965 1.00 94.56 95 PHE A C 1
ATOM 781 O O . PHE A 1 95 ? 7.206 6.099 1.457 1.00 94.56 95 PHE A O 1
ATOM 788 N N . LEU A 1 96 ? 5.610 5.297 2.816 1.00 95.69 96 LEU A N 1
ATOM 789 C CA . LEU A 1 96 ? 6.409 4.171 3.308 1.00 95.69 96 LEU A CA 1
ATOM 790 C C . LEU A 1 96 ? 6.741 3.163 2.203 1.00 95.69 96 LEU A C 1
ATOM 792 O O . LEU A 1 96 ? 7.856 2.642 2.178 1.00 95.69 96 LEU A O 1
ATOM 796 N N . ALA A 1 97 ? 5.816 2.904 1.279 1.00 95.25 97 ALA A N 1
ATOM 797 C CA . ALA A 1 97 ? 6.065 2.033 0.137 1.00 95.25 97 ALA A CA 1
ATOM 798 C C . ALA A 1 97 ? 7.105 2.650 -0.812 1.00 95.25 97 ALA A C 1
ATOM 800 O O . ALA A 1 97 ? 8.036 1.954 -1.223 1.00 95.25 97 ALA A O 1
ATOM 801 N N . SER A 1 98 ? 7.014 3.961 -1.072 1.00 93.00 98 SER A N 1
ATOM 802 C CA . SER A 1 98 ? 8.010 4.703 -1.861 1.00 93.00 98 SER A CA 1
ATOM 803 C C . SER A 1 98 ? 9.386 4.682 -1.194 1.00 93.00 98 SER A C 1
ATOM 805 O O . SER A 1 98 ? 10.392 4.427 -1.853 1.00 93.00 98 SER A O 1
ATOM 807 N N . LEU A 1 99 ? 9.439 4.886 0.126 1.00 93.06 99 LEU A N 1
ATOM 808 C CA . LEU A 1 99 ? 10.680 4.844 0.899 1.00 93.06 99 LEU A CA 1
ATOM 809 C C . LEU A 1 99 ? 11.312 3.445 0.878 1.00 93.06 99 LEU A C 1
ATOM 811 O O . LEU A 1 99 ? 12.514 3.315 0.663 1.00 93.06 99 LEU A O 1
ATOM 815 N N . ARG A 1 100 ? 10.511 2.384 1.038 1.00 92.44 100 ARG A N 1
ATOM 816 C CA . ARG A 1 100 ? 10.991 0.996 0.927 1.00 92.44 100 ARG A CA 1
ATOM 817 C C . ARG A 1 100 ? 11.520 0.681 -0.468 1.00 92.44 100 ARG A C 1
ATOM 819 O O . ARG A 1 100 ? 12.567 0.047 -0.585 1.00 92.44 100 ARG A O 1
ATOM 826 N N . ALA A 1 101 ? 10.827 1.134 -1.511 1.00 90.88 101 ALA A N 1
ATOM 827 C CA . ALA A 1 101 ? 11.291 0.991 -2.885 1.00 90.88 101 ALA A CA 1
ATOM 828 C C . ALA A 1 101 ? 12.627 1.723 -3.089 1.00 90.88 101 ALA A C 1
ATOM 830 O O . ALA A 1 101 ? 13.578 1.109 -3.571 1.00 90.88 101 ALA A O 1
ATOM 831 N N . PHE A 1 102 ? 12.730 2.975 -2.635 1.00 90.25 102 PHE A N 1
ATOM 832 C CA . PHE A 1 102 ? 13.944 3.793 -2.692 1.00 90.25 102 PHE A CA 1
ATOM 833 C C . PHE A 1 102 ? 15.143 3.143 -1.985 1.00 90.25 102 PHE A C 1
ATOM 835 O O . PHE A 1 102 ? 16.243 3.120 -2.532 1.00 90.25 102 PHE A O 1
ATOM 842 N N . CYS A 1 103 ? 14.936 2.562 -0.801 1.00 89.88 103 CYS A N 1
ATOM 843 C CA . CYS A 1 103 ? 15.989 1.860 -0.064 1.00 89.88 103 CYS A CA 1
ATOM 844 C C . CYS A 1 103 ? 16.402 0.518 -0.698 1.00 89.88 103 CYS A C 1
ATOM 846 O O . CYS A 1 103 ? 17.367 -0.097 -0.245 1.00 89.88 103 CYS A O 1
ATOM 848 N N . SER A 1 104 ? 15.692 0.032 -1.721 1.00 89.94 104 SER A N 1
ATOM 849 C CA . SER A 1 104 ? 16.022 -1.224 -2.395 1.00 89.94 104 SER A CA 1
ATOM 850 C C . SER A 1 104 ? 17.032 -1.021 -3.529 1.00 89.94 104 SER A C 1
ATOM 852 O O . SER A 1 104 ? 17.018 -0.019 -4.244 1.00 89.94 104 SER A O 1
ATOM 854 N N . ALA A 1 105 ? 17.866 -2.034 -3.780 1.00 89.31 105 ALA A N 1
ATOM 855 C CA . ALA A 1 105 ? 18.838 -2.001 -4.876 1.00 89.31 105 ALA A CA 1
ATOM 856 C C . ALA A 1 105 ? 18.191 -1.841 -6.271 1.00 89.31 105 ALA A C 1
ATOM 858 O O . ALA A 1 105 ? 18.840 -1.379 -7.206 1.00 89.31 105 ALA A O 1
ATOM 859 N N . VAL A 1 106 ? 16.908 -2.194 -6.415 1.00 88.62 106 VAL A N 1
ATOM 860 C CA . VAL A 1 106 ? 16.158 -2.182 -7.684 1.00 88.62 106 VAL A CA 1
ATOM 861 C C . VAL 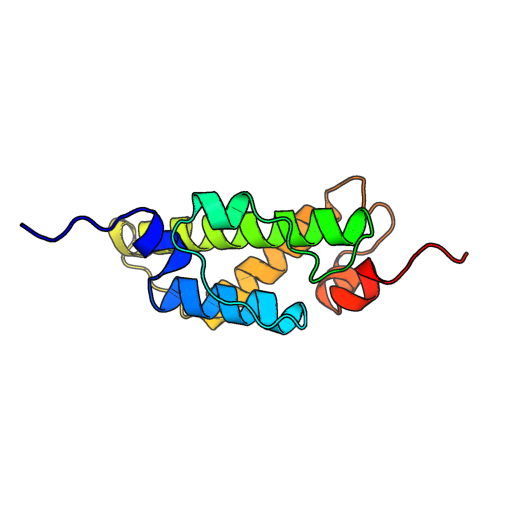A 1 106 ? 15.859 -0.758 -8.180 1.00 88.62 106 VAL A C 1
ATOM 863 O O . VAL A 1 106 ? 15.717 -0.532 -9.387 1.00 88.62 106 VAL A O 1
ATOM 866 N N . PHE A 1 107 ? 15.828 0.213 -7.265 1.00 87.50 107 PHE A N 1
ATOM 867 C CA . PHE A 1 107 ? 15.588 1.630 -7.555 1.00 87.50 107 PHE A CA 1
ATOM 868 C C . PHE A 1 107 ? 16.846 2.496 -7.383 1.00 87.50 107 PHE A C 1
ATOM 870 O O . PHE A 1 107 ? 16.752 3.719 -7.283 1.00 87.50 107 PHE A O 1
ATOM 877 N N . LYS A 1 108 ? 18.041 1.888 -7.386 1.00 88.00 108 LYS A N 1
ATOM 878 C CA . LYS A 1 108 ? 19.309 2.624 -7.284 1.00 88.00 108 LYS A CA 1
ATOM 879 C C . LYS A 1 108 ? 19.394 3.721 -8.357 1.00 88.00 108 LYS A C 1
ATOM 881 O O . LYS A 1 108 ? 19.190 3.453 -9.538 1.00 88.00 108 LYS A O 1
ATOM 886 N N . GLY A 1 109 ? 19.723 4.941 -7.929 1.00 86.44 109 GLY A N 1
ATOM 887 C CA . GLY A 1 109 ? 19.852 6.117 -8.799 1.00 86.44 109 GLY A CA 1
ATOM 888 C C . GLY A 1 109 ? 18.553 6.898 -9.029 1.00 86.44 109 GLY A C 1
ATOM 889 O O . GLY A 1 109 ? 18.608 7.980 -9.603 1.00 86.44 109 GLY A O 1
ATOM 890 N N . ILE A 1 110 ? 17.404 6.404 -8.559 1.00 86.69 110 ILE A N 1
ATOM 891 C CA . ILE A 1 110 ? 16.135 7.139 -8.614 1.00 86.69 110 ILE A CA 1
ATOM 892 C C . ILE A 1 110 ? 15.978 7.953 -7.328 1.00 86.69 110 ILE A C 1
ATOM 894 O O . ILE A 1 110 ? 16.111 7.425 -6.226 1.00 86.69 110 ILE A O 1
ATOM 898 N N . LEU A 1 111 ? 15.682 9.246 -7.462 1.00 88.88 111 LEU A N 1
ATOM 899 C CA . LEU A 1 111 ? 15.408 10.111 -6.316 1.00 88.88 111 LEU A CA 1
ATOM 900 C C . LEU A 1 111 ? 14.047 9.774 -5.694 1.00 88.88 111 LEU A C 1
ATOM 902 O O . LEU A 1 111 ? 13.069 9.549 -6.408 1.00 88.88 111 LEU A O 1
ATOM 906 N N . LEU A 1 112 ? 13.956 9.830 -4.362 1.00 87.75 112 LEU A N 1
ATOM 907 C CA . LEU A 1 112 ? 12.708 9.571 -3.634 1.00 87.75 112 LEU A CA 1
ATOM 908 C C . LEU A 1 112 ? 11.558 10.478 -4.096 1.00 87.75 112 LEU A C 1
ATOM 910 O O . LEU A 1 112 ? 10.434 10.006 -4.225 1.00 87.75 112 LEU A O 1
ATOM 914 N N . ILE A 1 113 ? 11.840 11.750 -4.399 1.00 87.44 113 ILE A N 1
ATOM 915 C CA . ILE A 1 113 ? 10.819 12.688 -4.884 1.00 87.44 113 ILE A CA 1
ATOM 916 C C . ILE A 1 113 ? 10.178 12.207 -6.188 1.00 87.44 113 ILE A C 1
ATOM 918 O O . ILE A 1 113 ? 8.973 12.320 -6.361 1.00 87.44 113 ILE A O 1
ATOM 922 N N . VAL A 1 114 ? 10.957 11.585 -7.075 1.00 85.44 114 VAL A N 1
ATOM 923 C CA . VAL A 1 114 ? 10.445 11.054 -8.342 1.00 85.44 114 VAL A CA 1
ATOM 924 C C . VAL A 1 114 ? 9.549 9.839 -8.084 1.00 85.44 114 VAL A C 1
ATOM 926 O O . VAL A 1 114 ? 8.489 9.721 -8.693 1.00 85.44 114 VAL A O 1
ATOM 929 N N . LEU A 1 115 ? 9.916 8.982 -7.123 1.00 85.88 115 LEU A N 1
ATOM 930 C CA . LEU A 1 115 ? 9.063 7.869 -6.688 1.00 85.88 115 LEU A CA 1
ATOM 931 C C . LEU A 1 115 ? 7.775 8.338 -6.014 1.00 85.88 115 LEU A C 1
ATOM 933 O O . LEU A 1 115 ? 6.779 7.639 -6.090 1.00 85.88 115 LEU A O 1
ATOM 937 N N . GLN A 1 116 ? 7.766 9.497 -5.364 1.00 86.50 116 GLN A N 1
ATOM 938 C CA . GLN A 1 116 ? 6.549 10.044 -4.766 1.00 86.50 116 GLN A CA 1
ATOM 939 C C . GLN A 1 116 ? 5.633 10.712 -5.800 1.00 86.50 116 GLN A C 1
ATOM 941 O O . GLN A 1 116 ? 4.431 10.801 -5.573 1.00 86.50 116 GLN A O 1
ATOM 946 N N . LEU A 1 117 ? 6.161 11.153 -6.942 1.00 85.06 117 LEU A N 1
ATOM 947 C CA . LEU A 1 117 ? 5.354 11.812 -7.967 1.00 85.06 117 LEU A CA 1
ATOM 948 C C . LEU A 1 117 ? 4.527 10.824 -8.794 1.00 85.06 117 LEU A C 1
ATOM 950 O O . LEU A 1 117 ? 3.342 11.068 -8.998 1.00 85.06 117 LEU A O 1
ATOM 954 N N . ASP A 1 118 ? 5.127 9.726 -9.267 1.00 84.00 118 ASP A N 1
ATOM 955 C CA . ASP A 1 118 ? 4.420 8.801 -10.162 1.00 84.00 118 ASP A CA 1
ATOM 956 C C . ASP A 1 118 ? 4.977 7.366 -10.122 1.00 84.00 118 ASP A C 1
ATOM 958 O O . ASP A 1 118 ? 6.020 7.044 -10.700 1.00 84.00 118 ASP A O 1
ATOM 962 N N . TRP A 1 119 ? 4.233 6.465 -9.475 1.00 86.19 119 TRP A N 1
ATOM 963 C CA . TRP A 1 119 ? 4.559 5.036 -9.408 1.00 86.19 119 TRP A CA 1
ATOM 964 C C . TRP A 1 119 ? 4.497 4.335 -10.772 1.00 86.19 119 TRP A C 1
ATOM 966 O O . TRP A 1 119 ? 5.313 3.447 -11.042 1.00 86.19 119 TRP A O 1
ATOM 976 N N . LEU A 1 120 ? 3.567 4.725 -11.648 1.00 79.50 120 LEU A N 1
ATOM 977 C CA . LEU A 1 120 ? 3.379 4.098 -12.959 1.00 79.50 120 LEU A CA 1
ATOM 978 C C . LEU A 1 120 ? 4.497 4.489 -13.928 1.00 79.50 120 LEU A C 1
ATOM 980 O O . LEU A 1 120 ? 5.049 3.617 -14.612 1.00 79.50 120 LEU A O 1
ATOM 984 N N . ALA A 1 121 ? 4.879 5.767 -13.959 1.00 76.31 121 ALA A N 1
ATOM 985 C CA . ALA A 1 121 ? 5.988 6.236 -14.791 1.00 76.31 121 ALA A CA 1
ATOM 986 C C . ALA A 1 121 ? 7.309 5.542 -14.416 1.00 76.31 121 ALA A C 1
ATOM 988 O O . ALA A 1 121 ? 8.085 5.141 -15.290 1.00 76.31 121 ALA A O 1
ATOM 989 N N . MET A 1 122 ? 7.548 5.317 -13.120 1.00 73.62 122 MET A N 1
ATOM 990 C CA . MET A 1 122 ? 8.785 4.685 -12.645 1.00 73.62 122 MET A CA 1
ATOM 991 C C . MET A 1 122 ? 8.896 3.200 -12.986 1.00 73.62 122 MET A C 1
ATOM 993 O O . MET A 1 122 ? 10.007 2.687 -13.1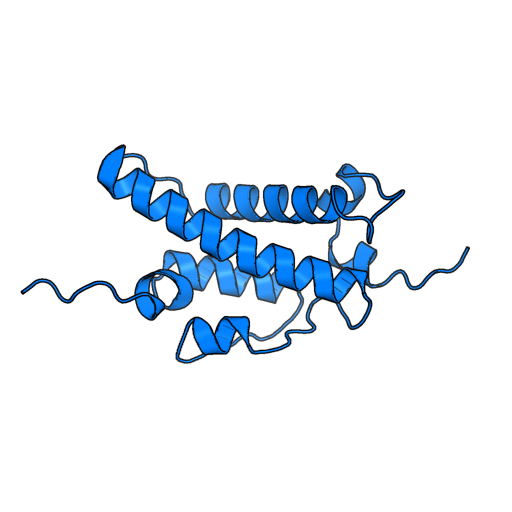39 1.00 73.62 122 MET A O 1
ATOM 997 N N . CYS A 1 123 ? 7.771 2.507 -13.147 1.00 69.06 123 CYS A N 1
ATOM 998 C CA . CYS A 1 123 ? 7.771 1.080 -13.465 1.00 69.06 123 CYS A CA 1
ATOM 999 C C . CYS A 1 123 ? 7.680 0.787 -14.971 1.00 69.06 123 CYS A C 1
ATOM 1001 O O . CYS A 1 123 ? 8.042 -0.317 -15.390 1.00 69.06 123 CYS A O 1
ATOM 1003 N N . SER A 1 124 ? 7.259 1.781 -15.763 1.00 64.00 124 SER A N 1
ATOM 1004 C CA . SER A 1 124 ? 7.166 1.727 -17.232 1.00 64.00 124 SER A CA 1
ATOM 1005 C C . SER A 1 124 ? 8.483 2.065 -17.940 1.00 64.00 124 SER A C 1
ATOM 1007 O O . SER A 1 124 ? 8.646 1.741 -19.115 1.00 64.00 124 SER A O 1
ATOM 1009 N N . SER A 1 125 ? 9.445 2.674 -17.236 1.00 55.25 125 SER A N 1
ATOM 1010 C CA . SER A 1 125 ? 10.790 2.928 -17.763 1.00 55.25 125 SER A CA 1
ATOM 1011 C C . SER A 1 125 ? 11.618 1.636 -17.805 1.00 55.25 125 SER A C 1
ATOM 1013 O O . SER A 1 125 ? 12.484 1.372 -16.968 1.00 55.25 125 SER A O 1
ATOM 1015 N N . ASN A 1 126 ? 11.354 0.803 -18.812 1.00 47.72 126 ASN A N 1
ATOM 1016 C CA . ASN A 1 126 ? 12.405 -0.056 -19.344 1.00 47.72 126 ASN A CA 1
ATOM 1017 C C . ASN A 1 126 ? 13.528 0.862 -19.842 1.00 47.72 126 ASN A C 1
ATOM 1019 O O . ASN A 1 126 ? 13.261 1.841 -20.532 1.00 47.72 126 ASN A O 1
ATOM 1023 N N . GLY A 1 127 ? 14.762 0.575 -19.431 1.00 48.88 127 GLY A N 1
ATOM 1024 C CA . GLY A 1 127 ? 15.930 1.394 -19.729 1.00 48.88 127 GLY A CA 1
ATOM 1025 C C . GLY A 1 127 ? 16.041 1.759 -21.208 1.00 48.88 127 GLY A C 1
ATOM 1026 O O . GLY A 1 127 ? 16.240 0.896 -22.055 1.00 48.88 127 GLY A O 1
ATOM 1027 N N . THR A 1 128 ? 15.967 3.055 -21.476 1.00 37.12 128 THR A N 1
ATOM 1028 C CA . THR A 1 128 ? 16.596 3.707 -22.621 1.00 37.12 128 THR A CA 1
ATOM 1029 C C . THR A 1 128 ? 17.195 5.007 -22.103 1.00 37.12 128 THR A C 1
ATOM 1031 O O . THR A 1 128 ? 16.518 6.031 -22.124 1.00 37.12 128 THR A O 1
ATOM 1034 N N . VAL A 1 129 ? 18.381 4.914 -21.498 1.00 34.84 129 VAL A N 1
ATOM 1035 C CA . VAL A 1 129 ? 19.639 5.557 -21.926 1.00 34.84 129 VAL A CA 1
ATOM 1036 C C . VAL A 1 129 ? 20.774 4.708 -21.362 1.00 34.84 129 VAL A C 1
ATOM 1038 O O . VAL A 1 129 ? 20.677 4.340 -20.168 1.00 34.84 129 VAL A O 1
#

Sequence (129 aa):
MKQGESADHLFLHCSMALGLWHRLFQ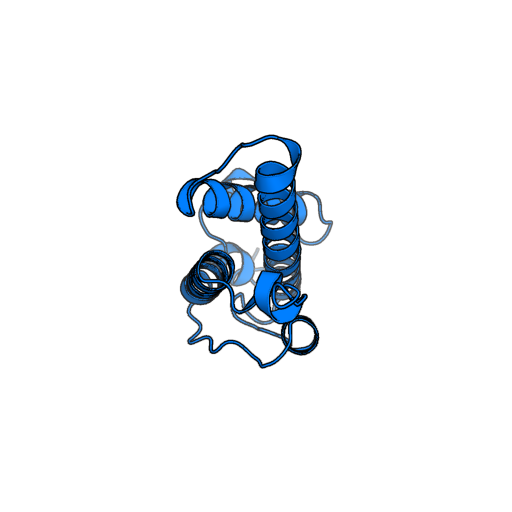LAKMDWVPPRSISDMMSINYKGFGNSKRGVVLQQNACITLIWVVWRERNARIFEDKARNSENLWDSIYFLASLRAFCSAVFKGILLIVLQLDWLAMCSSNGTV

Organism: Vitis vinifera (NCBI:txid29760)

Foldseek 3Di:
DPPDCDLFCQQDVPPLNVVLVVVVLVLLVDPDDTDRGVVVVLVDQDQSLHDAPLSSLLNNLLSVLSSVLSVVQVCCCVPVVDHDDSVVSNVSSQLRSLVVSCPDPSCPPPDSVNSSPGSNVSSPPPDDD

Radius of gyration: 15.53 Å; chains: 1; bounding box: 39×28×46 Å

pLDDT: mean 88.5, std 12.58, range [34.84, 97.75]